Protein AF-A0A9E0XN27-F1 (afdb_monomer)

Sequence (62 aa):
DLDAFVAEIPSKEVAAEVYAASLLAVEVDTPQERAYLTDLAKKAGIDGPVAQHIQRTVGVTV

Structure (mmCIF, N/CA/C/O backbone):
data_AF-A0A9E0XN27-F1
#
_entry.id   AF-A0A9E0XN27-F1
#
loop_
_atom_site.group_PDB
_atom_site.id
_atom_site.type_symbol
_atom_site.label_atom_id
_atom_site.label_alt_id
_atom_site.label_comp_id
_atom_site.label_asym_id
_atom_site.label_entity_id
_atom_site.label_seq_id
_atom_site.pdbx_PDB_ins_code
_atom_site.Cartn_x
_atom_site.Cartn_y
_atom_site.Cartn_z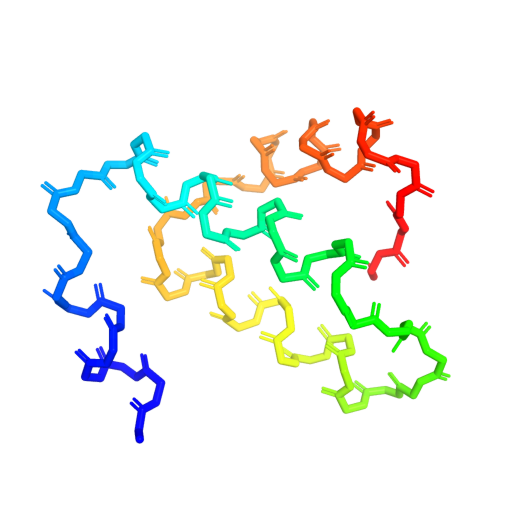
_atom_site.occupancy
_atom_site.B_iso_or_equiv
_atom_site.auth_seq_id
_atom_site.auth_comp_id
_atom_site.auth_asym_id
_atom_site.auth_atom_id
_atom_site.pdbx_PDB_model_num
ATOM 1 N N . ASP A 1 1 ? 12.468 -6.512 9.599 1.00 88.00 1 ASP A N 1
ATOM 2 C CA . ASP A 1 1 ? 12.777 -5.126 9.216 1.00 88.00 1 ASP A CA 1
ATOM 3 C C . ASP A 1 1 ? 12.077 -4.856 7.890 1.00 88.00 1 ASP A C 1
ATOM 5 O O . ASP A 1 1 ? 12.251 -5.649 6.971 1.00 88.00 1 ASP A O 1
ATOM 9 N N . LEU A 1 2 ? 11.214 -3.839 7.825 1.00 92.44 2 LEU A N 1
ATOM 10 C CA . LEU A 1 2 ? 10.427 -3.546 6.622 1.00 92.44 2 LEU A CA 1
ATOM 11 C C . LEU A 1 2 ? 11.311 -3.016 5.484 1.00 92.44 2 LEU A C 1
ATOM 13 O O . LEU A 1 2 ? 11.027 -3.301 4.327 1.00 92.44 2 LEU A O 1
ATOM 17 N N . ASP A 1 3 ? 12.392 -2.296 5.797 1.00 95.19 3 ASP A N 1
ATOM 18 C CA . A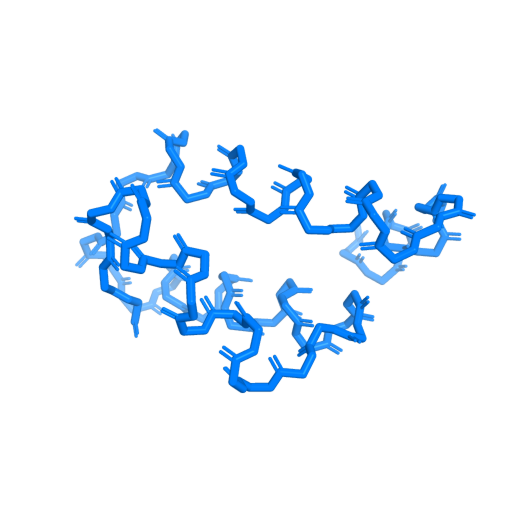SP A 1 3 ? 13.307 -1.771 4.777 1.00 95.19 3 ASP A CA 1
ATOM 19 C C . ASP A 1 3 ? 14.050 -2.906 4.063 1.00 95.19 3 ASP A C 1
ATOM 21 O O . ASP A 1 3 ? 14.147 -2.910 2.839 1.00 95.19 3 ASP A O 1
ATOM 25 N N . ALA A 1 4 ? 14.502 -3.912 4.821 1.00 96.25 4 ALA A N 1
ATOM 26 C CA . ALA A 1 4 ? 15.151 -5.096 4.261 1.00 96.25 4 ALA A CA 1
ATOM 27 C C . ALA A 1 4 ? 14.206 -5.893 3.350 1.00 96.25 4 ALA A C 1
ATOM 29 O O . ALA A 1 4 ? 14.601 -6.280 2.258 1.00 96.25 4 ALA A O 1
ATOM 30 N N . PHE A 1 5 ? 12.949 -6.082 3.766 1.00 95.44 5 PHE A N 1
ATOM 31 C CA . PHE A 1 5 ? 11.945 -6.771 2.950 1.00 95.44 5 PHE A CA 1
ATOM 32 C C . PHE A 1 5 ? 11.661 -6.028 1.640 1.00 95.44 5 PHE A C 1
ATOM 34 O O . PHE A 1 5 ? 11.637 -6.623 0.568 1.00 95.44 5 PHE A O 1
ATOM 41 N N . VAL A 1 6 ? 11.483 -4.708 1.712 1.00 96.44 6 VAL A N 1
ATOM 42 C CA . VAL A 1 6 ? 11.238 -3.889 0.523 1.00 96.44 6 VAL A CA 1
ATOM 43 C C . VAL A 1 6 ? 12.433 -3.907 -0.435 1.00 96.44 6 VAL A C 1
ATOM 45 O O . VAL A 1 6 ? 12.235 -3.917 -1.647 1.00 96.44 6 VAL A O 1
ATOM 48 N N . ALA A 1 7 ? 13.662 -3.950 0.084 1.00 96.19 7 ALA A N 1
ATOM 49 C CA . ALA A 1 7 ? 14.870 -4.018 -0.736 1.00 96.19 7 ALA A CA 1
ATOM 50 C C . ALA A 1 7 ? 14.978 -5.311 -1.571 1.00 96.19 7 ALA A C 1
ATOM 52 O O . ALA A 1 7 ? 15.691 -5.324 -2.572 1.00 96.19 7 ALA A O 1
ATOM 53 N N . GLU A 1 8 ? 14.272 -6.379 -1.188 1.00 97.38 8 GLU A N 1
ATOM 54 C CA . GLU A 1 8 ? 14.221 -7.647 -1.929 1.00 97.38 8 GLU A CA 1
ATOM 55 C C . GLU A 1 8 ? 13.164 -7.651 -3.047 1.00 97.38 8 GLU A C 1
ATOM 57 O O . GLU A 1 8 ? 13.129 -8.577 -3.860 1.00 97.38 8 GLU A O 1
ATOM 62 N N . ILE A 1 9 ? 12.307 -6.625 -3.123 1.00 97.19 9 ILE A N 1
ATOM 63 C CA . ILE A 1 9 ? 11.264 -6.536 -4.146 1.00 97.19 9 ILE A CA 1
ATOM 64 C C . ILE A 1 9 ? 11.915 -6.225 -5.507 1.00 97.19 9 ILE A C 1
ATOM 66 O O . ILE A 1 9 ? 12.528 -5.171 -5.680 1.00 97.19 9 ILE A O 1
ATOM 70 N N . PRO A 1 10 ? 11.766 -7.104 -6.515 1.00 96.25 10 PRO A N 1
ATOM 71 C CA . PRO A 1 10 ? 12.578 -7.049 -7.731 1.00 96.25 10 PRO A CA 1
ATOM 72 C C . PRO A 1 10 ? 12.128 -5.985 -8.742 1.00 96.25 10 PRO A C 1
ATOM 74 O O . PRO A 1 10 ? 12.828 -5.738 -9.723 1.00 96.25 10 PRO A O 1
ATOM 77 N N . SER A 1 11 ? 10.941 -5.398 -8.570 1.00 96.69 11 SER A N 1
ATOM 78 C CA . SER A 1 11 ? 10.356 -4.456 -9.529 1.00 96.69 11 SER A CA 1
ATOM 79 C C . SER A 1 11 ? 9.216 -3.644 -8.915 1.00 96.69 11 SER A C 1
ATOM 81 O O . SER A 1 11 ? 8.665 -4.011 -7.876 1.00 96.69 11 SER A O 1
ATOM 83 N N . LYS A 1 12 ? 8.826 -2.548 -9.578 1.00 94.56 12 LYS A N 1
ATOM 84 C CA . LYS A 1 12 ? 7.702 -1.708 -9.133 1.00 94.56 12 LYS A CA 1
ATOM 85 C C . LYS A 1 12 ? 6.362 -2.430 -9.259 1.00 94.56 12 LYS A C 1
ATOM 87 O O . LYS A 1 12 ? 5.461 -2.196 -8.460 1.00 94.56 12 LYS A O 1
ATOM 92 N N . GLU A 1 13 ? 6.250 -3.313 -10.241 1.00 95.56 13 GLU A N 1
ATOM 93 C CA . GLU A 1 13 ? 5.090 -4.159 -10.487 1.00 95.56 13 GLU A CA 1
ATOM 94 C C . GLU A 1 13 ?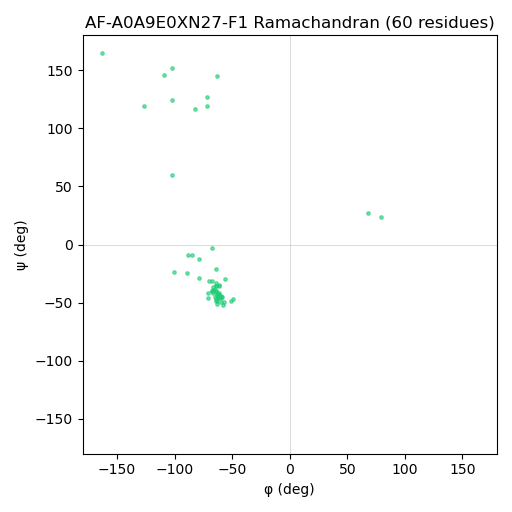 4.875 -5.114 -9.311 1.00 95.56 13 GLU A C 1
ATOM 96 O O . GLU A 1 13 ? 3.803 -5.107 -8.708 1.00 95.56 13 GLU A O 1
ATOM 101 N N . VAL A 1 14 ? 5.923 -5.836 -8.895 1.00 97.75 14 VAL A N 1
ATOM 102 C CA . VAL A 1 14 ? 5.844 -6.718 -7.717 1.00 9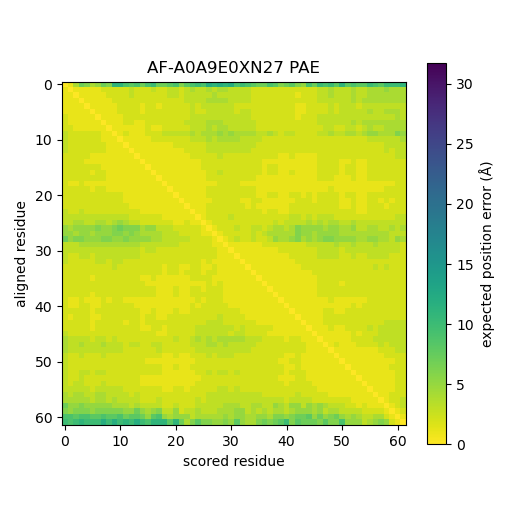7.75 14 VAL A CA 1
ATOM 103 C C . VAL A 1 14 ? 5.590 -5.906 -6.444 1.00 97.75 14 VAL A C 1
ATOM 105 O O . VAL A 1 14 ? 4.861 -6.349 -5.563 1.00 97.75 14 VAL A O 1
ATOM 108 N N . ALA A 1 15 ? 6.116 -4.683 -6.349 1.00 97.56 15 ALA A N 1
ATOM 109 C CA . ALA A 1 15 ? 5.836 -3.800 -5.219 1.00 97.56 15 ALA A CA 1
ATOM 110 C C . ALA A 1 15 ? 4.342 -3.446 -5.112 1.00 97.56 15 ALA A C 1
ATOM 112 O O . ALA A 1 15 ? 3.761 -3.499 -4.025 1.00 97.56 15 ALA A O 1
ATOM 113 N N . ALA A 1 16 ? 3.706 -3.134 -6.245 1.00 97.06 16 ALA A N 1
ATOM 114 C CA . ALA A 1 16 ? 2.272 -2.876 -6.322 1.00 97.06 16 ALA A CA 1
ATOM 115 C C . ALA A 1 16 ? 1.440 -4.121 -5.969 1.00 97.06 16 ALA A C 1
ATOM 117 O O . ALA A 1 16 ? 0.447 -4.001 -5.250 1.00 97.06 16 ALA A O 1
ATOM 118 N N . GLU A 1 17 ? 1.856 -5.306 -6.422 1.00 97.00 17 GLU A N 1
ATOM 119 C CA . GLU A 1 17 ? 1.211 -6.582 -6.082 1.00 97.00 17 GLU A CA 1
ATOM 120 C C . GLU A 1 17 ? 1.305 -6.890 -4.585 1.00 97.00 17 GLU A C 1
ATOM 122 O O . GLU A 1 17 ? 0.294 -7.217 -3.963 1.00 97.00 17 GLU A O 1
ATOM 127 N N . VAL A 1 18 ? 2.489 -6.731 -3.986 1.00 97.56 18 VAL A N 1
ATOM 128 C CA . VAL A 1 18 ? 2.703 -6.912 -2.543 1.00 97.56 18 VAL A CA 1
ATOM 129 C C . VAL A 1 18 ? 1.830 -5.943 -1.754 1.00 97.56 18 VAL A C 1
ATOM 131 O O . VAL A 1 18 ? 1.145 -6.360 -0.824 1.00 97.56 18 VAL A O 1
ATOM 134 N N . TYR A 1 19 ? 1.786 -4.669 -2.149 1.00 97.75 19 TYR A N 1
ATOM 135 C CA . TYR A 1 19 ? 0.933 -3.679 -1.498 1.00 97.75 19 TYR A CA 1
ATOM 136 C C . TYR A 1 19 ? -0.558 -4.036 -1.593 1.00 97.75 19 TYR A C 1
ATOM 138 O O . TYR A 1 19 ? -1.269 -3.980 -0.590 1.00 97.75 19 TYR A O 1
ATOM 146 N N . ALA A 1 20 ? -1.032 -4.458 -2.769 1.00 97.38 20 ALA A N 1
ATOM 147 C CA . ALA A 1 20 ? -2.409 -4.909 -2.960 1.00 97.38 20 ALA A CA 1
ATOM 148 C C . ALA A 1 20 ? -2.735 -6.152 -2.114 1.00 97.38 20 ALA A C 1
ATOM 150 O O . ALA A 1 20 ? -3.790 -6.209 -1.484 1.00 97.38 20 ALA A O 1
ATOM 151 N N . ALA A 1 21 ? -1.821 -7.123 -2.057 1.00 97.31 21 ALA A N 1
ATOM 152 C CA . ALA A 1 21 ? -1.972 -8.312 -1.227 1.00 97.31 21 ALA A CA 1
ATOM 153 C C . ALA A 1 21 ? -2.028 -7.953 0.265 1.00 97.31 21 ALA A C 1
ATOM 155 O O . ALA A 1 21 ? -2.887 -8.465 0.980 1.00 97.31 21 ALA A O 1
ATOM 156 N N . SER A 1 22 ? -1.180 -7.029 0.730 1.00 96.62 22 SER A N 1
ATOM 157 C CA . SER A 1 22 ? -1.219 -6.520 2.105 1.00 96.62 22 SER A CA 1
ATOM 158 C C . SER A 1 22 ? -2.541 -5.824 2.425 1.00 96.62 22 SER A C 1
ATOM 160 O O . SER A 1 22 ? -3.093 -6.069 3.490 1.00 96.62 22 SER A O 1
ATOM 162 N N . LEU A 1 23 ? -3.083 -5.014 1.508 1.00 96.50 23 LEU A N 1
ATOM 163 C CA . LEU A 1 23 ? -4.395 -4.375 1.681 1.00 96.50 23 LEU 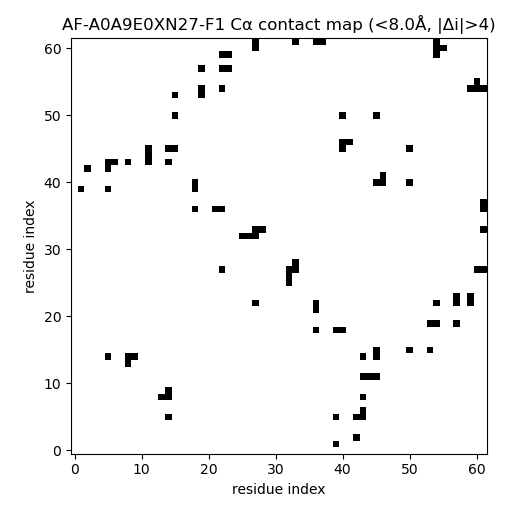A CA 1
ATOM 164 C C . LEU A 1 23 ? -5.536 -5.391 1.818 1.00 96.50 23 LEU A C 1
ATOM 166 O O . LEU A 1 23 ? -6.480 -5.144 2.557 1.00 96.50 23 LEU A O 1
ATOM 170 N N . LEU A 1 24 ? -5.462 -6.516 1.104 1.00 95.44 24 LEU A N 1
ATOM 171 C CA . LEU A 1 24 ? -6.464 -7.583 1.179 1.00 95.44 24 LEU A CA 1
ATOM 172 C C . LEU A 1 24 ? -6.301 -8.469 2.422 1.00 95.44 24 LEU A C 1
ATOM 174 O O . LEU A 1 24 ? -7.276 -9.051 2.888 1.00 95.44 24 LEU A O 1
ATOM 178 N N . ALA A 1 25 ? -5.073 -8.611 2.923 1.00 95.69 25 ALA A N 1
ATOM 179 C CA . ALA A 1 25 ? -4.749 -9.489 4.043 1.00 95.69 25 ALA A CA 1
ATOM 180 C C . ALA A 1 25 ? -4.874 -8.810 5.416 1.00 95.69 25 ALA A C 1
ATOM 182 O O . ALA A 1 25 ? -5.044 -9.505 6.416 1.00 95.69 25 ALA A O 1
ATOM 183 N N . VAL A 1 26 ? -4.753 -7.482 5.473 1.00 93.81 26 VAL A N 1
ATOM 184 C CA . VAL A 1 26 ? -4.781 -6.697 6.713 1.00 93.81 26 VAL A CA 1
ATOM 185 C C . VAL A 1 26 ? -6.144 -6.030 6.875 1.00 93.81 26 VAL A C 1
ATOM 187 O O . VAL A 1 26 ? -6.578 -5.273 6.009 1.00 93.81 26 VAL A O 1
ATOM 190 N N . GLU A 1 27 ? -6.803 -6.274 8.007 1.00 91.38 27 GLU A N 1
ATOM 191 C CA . GLU A 1 27 ? -7.943 -5.463 8.436 1.00 91.38 27 GLU A CA 1
ATOM 192 C C . GLU A 1 27 ? -7.417 -4.093 8.883 1.00 91.38 27 GLU A C 1
ATOM 194 O O . GLU A 1 27 ? -6.451 -4.012 9.628 1.00 91.38 27 GLU A O 1
ATOM 199 N N . VAL A 1 28 ? -7.966 -3.004 8.340 1.00 90.81 28 VAL A N 1
ATOM 200 C CA . VAL A 1 28 ? -7.432 -1.644 8.544 1.00 90.81 28 VAL A CA 1
ATOM 201 C C . VAL A 1 28 ? -8.281 -0.893 9.573 1.00 90.81 28 VAL A C 1
ATOM 203 O O . VAL A 1 28 ? -8.901 0.140 9.279 1.00 90.81 28 VAL A O 1
ATOM 206 N N . ASP A 1 29 ? -8.359 -1.426 10.788 1.00 93.69 29 ASP A N 1
ATOM 207 C CA . ASP A 1 29 ? -9.176 -0.885 11.878 1.00 93.69 29 ASP A CA 1
ATOM 208 C C . ASP A 1 29 ? -8.353 -0.068 12.884 1.00 93.69 29 ASP A C 1
ATOM 210 O O . ASP A 1 29 ? -8.881 0.866 13.499 1.00 93.69 29 ASP A O 1
ATOM 214 N N . THR A 1 30 ? -7.043 -0.305 12.974 1.00 95.69 30 THR A N 1
ATOM 215 C CA . THR A 1 30 ? -6.149 0.421 13.878 1.00 95.69 30 THR A CA 1
ATOM 216 C C . THR A 1 30 ? -5.297 1.493 13.177 1.00 95.69 30 THR A C 1
ATOM 218 O O . THR A 1 30 ? -4.930 1.378 12.001 1.00 95.69 30 THR A O 1
ATOM 221 N N . PRO A 1 31 ? -4.899 2.561 13.899 1.00 95.12 31 PRO A N 1
ATOM 222 C CA . PRO A 1 31 ? -3.900 3.517 13.411 1.00 95.12 31 PRO A CA 1
ATOM 223 C C . PRO A 1 31 ? -2.562 2.868 13.027 1.00 95.12 31 PRO A C 1
ATOM 225 O O . PRO A 1 31 ? -1.859 3.363 12.147 1.00 95.12 31 PRO A O 1
ATOM 228 N N . GLN A 1 32 ? -2.201 1.769 13.686 1.00 96.06 32 GLN A N 1
ATOM 229 C CA . GLN A 1 32 ? -0.951 1.051 13.482 1.00 96.06 32 GLN A CA 1
ATOM 230 C C . GLN A 1 32 ? -0.932 0.330 12.131 1.00 96.06 32 GLN A C 1
ATOM 232 O O . GLN A 1 32 ? 0.072 0.407 11.425 1.00 96.06 32 GLN A O 1
ATOM 237 N N . GLU A 1 33 ? -2.032 -0.307 11.726 1.00 95.62 33 GLU A N 1
ATOM 238 C CA . GLU A 1 33 ? -2.138 -0.941 10.401 1.00 95.62 33 GLU A CA 1
ATOM 239 C C . GLU A 1 33 ? -2.124 0.096 9.282 1.00 95.62 33 GLU A C 1
ATOM 241 O O . GLU A 1 33 ? -1.456 -0.092 8.263 1.00 95.62 33 GLU A O 1
ATOM 246 N N . ARG A 1 34 ? -2.788 1.238 9.500 1.00 95.56 34 ARG A N 1
ATOM 247 C CA . ARG A 1 34 ? -2.748 2.366 8.559 1.00 95.56 34 ARG A CA 1
ATOM 248 C C . ARG A 1 34 ? -1.334 2.892 8.366 1.00 95.56 34 ARG A C 1
ATOM 250 O O . ARG A 1 34 ? -0.900 3.113 7.233 1.00 95.56 34 ARG A O 1
ATOM 257 N N . ALA A 1 35 ? -0.606 3.061 9.469 1.00 96.44 35 ALA A N 1
ATOM 258 C CA . ALA A 1 35 ? 0.789 3.479 9.443 1.00 96.44 35 ALA A CA 1
ATOM 259 C C . ALA A 1 35 ? 1.664 2.450 8.716 1.00 96.44 35 ALA A C 1
ATOM 261 O O . ALA A 1 35 ? 2.426 2.828 7.831 1.00 96.44 35 ALA A O 1
ATOM 262 N N . TYR A 1 36 ? 1.491 1.157 9.004 1.00 96.06 36 TYR A N 1
ATOM 263 C CA . TYR A 1 36 ? 2.206 0.079 8.320 1.00 96.06 36 TYR A CA 1
ATOM 264 C C . TYR A 1 36 ? 1.987 0.104 6.800 1.00 96.06 36 TYR A C 1
ATOM 266 O O . TYR A 1 36 ? 2.956 0.081 6.044 1.00 96.06 36 TYR A O 1
ATOM 274 N N . LEU A 1 37 ? 0.738 0.194 6.338 1.00 96.94 37 LEU A N 1
ATOM 275 C CA . LEU A 1 37 ? 0.416 0.214 4.908 1.00 96.94 37 LEU A CA 1
ATOM 276 C C . LEU A 1 37 ? 0.925 1.492 4.223 1.00 96.94 37 LEU A C 1
ATOM 278 O O . LEU A 1 37 ? 1.395 1.443 3.086 1.00 96.94 37 LEU A O 1
ATOM 282 N N . THR A 1 38 ? 0.879 2.630 4.919 1.00 96.31 38 THR A N 1
ATOM 283 C CA . THR A 1 38 ? 1.449 3.895 4.428 1.00 96.31 38 THR A CA 1
ATOM 284 C C . THR A 1 38 ? 2.968 3.797 4.285 1.00 96.31 38 THR A C 1
ATOM 286 O O . THR A 1 38 ? 3.525 4.189 3.256 1.00 96.31 38 THR A O 1
ATOM 289 N N . ASP A 1 39 ? 3.642 3.231 5.286 1.00 96.94 39 ASP A N 1
ATOM 290 C CA . ASP A 1 39 ? 5.090 3.042 5.280 1.00 96.94 39 ASP A CA 1
ATOM 291 C C . ASP A 1 39 ? 5.524 2.023 4.227 1.00 96.94 39 ASP A C 1
ATOM 293 O O . ASP A 1 39 ? 6.518 2.258 3.539 1.00 96.94 39 ASP A O 1
ATOM 297 N N . LEU A 1 40 ? 4.771 0.934 4.050 1.00 97.31 40 LE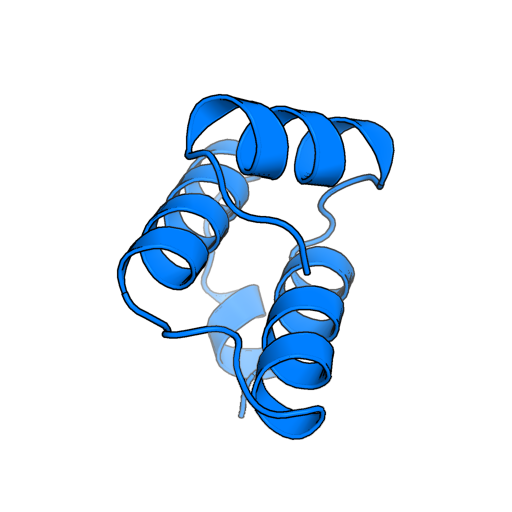U A N 1
ATOM 298 C CA . LEU A 1 40 ? 5.016 -0.057 3.005 1.00 97.31 40 LEU A CA 1
ATOM 299 C C . LEU A 1 40 ? 4.990 0.602 1.624 1.00 97.31 40 LEU A C 1
ATOM 301 O O . LEU A 1 40 ? 5.966 0.479 0.890 1.00 97.31 40 LEU A O 1
ATOM 305 N N . ALA A 1 41 ? 3.934 1.352 1.292 1.00 97.12 41 ALA A N 1
ATOM 306 C CA . ALA A 1 41 ? 3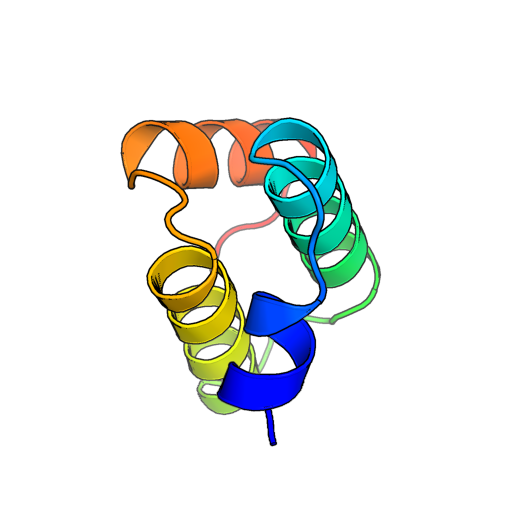.833 2.036 0.002 1.00 97.12 41 ALA A CA 1
ATOM 307 C C . ALA A 1 41 ? 4.984 3.031 -0.216 1.00 97.12 41 ALA A C 1
ATOM 309 O O . ALA A 1 41 ? 5.611 3.044 -1.278 1.00 97.12 41 ALA A O 1
ATOM 310 N N . LYS A 1 42 ? 5.309 3.827 0.811 1.00 97.19 42 LYS A N 1
ATOM 311 C CA . LYS A 1 42 ? 6.386 4.820 0.749 1.00 97.19 42 LYS A CA 1
ATOM 312 C C . LYS A 1 42 ? 7.752 4.173 0.537 1.00 97.19 42 LYS A C 1
ATOM 314 O O . LYS A 1 42 ? 8.507 4.614 -0.327 1.00 97.19 42 LYS A O 1
ATOM 319 N N . LYS A 1 43 ? 8.078 3.144 1.321 1.00 97.19 43 LYS A N 1
ATOM 320 C CA . LYS A 1 43 ? 9.369 2.448 1.240 1.00 97.19 43 LYS A CA 1
ATOM 321 C C . LYS A 1 43 ? 9.500 1.697 -0.077 1.00 97.19 43 LYS A C 1
ATOM 323 O O . LYS A 1 43 ? 10.555 1.756 -0.697 1.00 97.19 43 LYS A O 1
ATOM 328 N N . ALA A 1 44 ? 8.420 1.068 -0.536 1.00 96.56 44 ALA A N 1
ATOM 329 C CA . ALA A 1 44 ? 8.343 0.374 -1.819 1.00 96.56 44 ALA A CA 1
ATOM 330 C C . ALA A 1 44 ? 8.413 1.307 -3.044 1.00 96.56 44 ALA A C 1
ATOM 332 O O . ALA A 1 44 ? 8.410 0.832 -4.17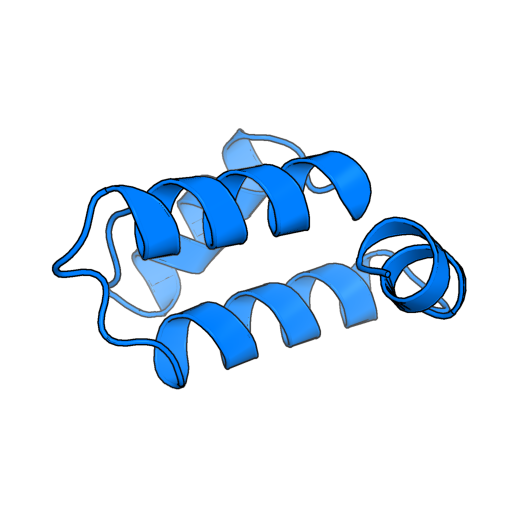9 1.00 96.56 44 ALA A O 1
ATOM 333 N N . GLY A 1 45 ? 8.480 2.629 -2.839 1.00 96.19 45 GLY A N 1
ATOM 334 C CA . GLY A 1 45 ? 8.565 3.609 -3.920 1.00 96.19 45 GLY A CA 1
ATOM 335 C C . GLY A 1 45 ? 7.284 3.697 -4.751 1.00 96.19 45 GLY A C 1
ATOM 336 O O . GLY A 1 45 ? 7.348 4.024 -5.938 1.00 96.19 45 GLY A O 1
ATOM 337 N N . ILE A 1 46 ? 6.136 3.376 -4.148 1.00 97.06 46 ILE A N 1
ATOM 338 C CA . ILE A 1 46 ? 4.827 3.477 -4.788 1.00 97.06 46 ILE A CA 1
ATOM 339 C C . ILE A 1 46 ? 4.356 4.925 -4.674 1.00 97.06 46 ILE A C 1
ATOM 341 O O . ILE A 1 46 ? 4.121 5.442 -3.581 1.00 97.06 46 ILE A O 1
ATOM 345 N N . ASP A 1 47 ? 4.199 5.580 -5.820 1.00 96.00 47 ASP A N 1
ATOM 346 C CA . ASP A 1 47 ? 3.721 6.956 -5.873 1.00 96.00 47 ASP A CA 1
ATOM 347 C C . ASP A 1 47 ? 2.293 7.069 -5.319 1.00 96.00 47 ASP A C 1
ATOM 349 O O . ASP A 1 47 ? 1.446 6.199 -5.538 1.00 96.00 47 ASP A O 1
ATOM 353 N N . GLY A 1 48 ? 1.992 8.186 -4.651 1.00 95.06 48 GLY A N 1
ATOM 354 C CA . GLY A 1 48 ? 0.688 8.425 -4.019 1.00 95.06 48 GLY A CA 1
ATOM 355 C C . GLY A 1 48 ? -0.524 8.158 -4.931 1.00 95.06 48 GLY A C 1
ATOM 356 O O . GLY A 1 48 ? -1.437 7.446 -4.509 1.00 95.06 48 GLY A O 1
ATOM 357 N N . PRO A 1 49 ? -0.547 8.645 -6.189 1.00 95.94 49 PRO A N 1
ATOM 358 C CA . PRO A 1 49 ? -1.636 8.346 -7.121 1.00 95.94 49 PRO A CA 1
ATOM 359 C C . PRO A 1 49 ? -1.787 6.853 -7.453 1.00 95.94 49 PRO A C 1
ATOM 361 O O . PRO A 1 49 ? -2.910 6.378 -7.623 1.00 95.94 49 PRO A O 1
ATOM 364 N N . VAL A 1 50 ? -0.680 6.104 -7.521 1.00 96.12 50 VAL A N 1
ATOM 365 C CA . VAL A 1 50 ? -0.689 4.655 -7.780 1.00 96.12 50 VAL A CA 1
ATOM 366 C C . VAL A 1 50 ? -1.232 3.910 -6.564 1.00 96.12 50 VAL A C 1
ATOM 368 O O . VAL A 1 50 ? -2.130 3.084 -6.713 1.00 96.12 50 VAL A O 1
ATOM 371 N N . ALA A 1 51 ? -0.778 4.252 -5.355 1.00 96.88 51 ALA A N 1
ATOM 372 C CA . ALA A 1 51 ? -1.295 3.664 -4.120 1.00 96.88 51 ALA A CA 1
ATOM 373 C C . ALA A 1 51 ? -2.810 3.896 -3.971 1.00 96.88 51 ALA A C 1
ATOM 375 O O . ALA A 1 51 ? -3.557 2.955 -3.710 1.00 96.88 51 ALA A O 1
ATOM 376 N N . GLN A 1 52 ? -3.286 5.119 -4.2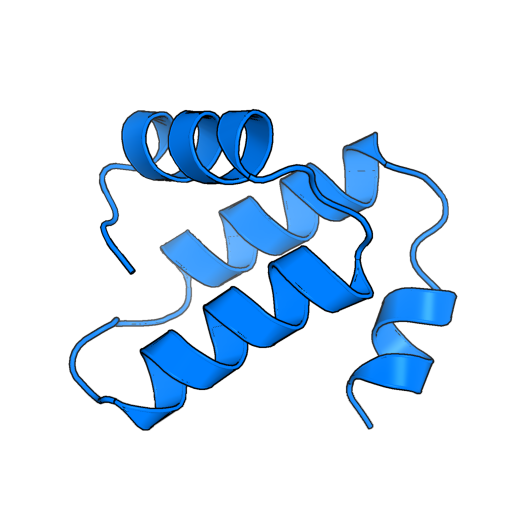31 1.00 96.56 52 GLN A N 1
ATOM 377 C CA . GLN A 1 52 ? -4.718 5.448 -4.217 1.00 96.56 52 GLN A CA 1
ATOM 378 C C . GLN A 1 52 ? -5.513 4.696 -5.290 1.00 96.56 52 GLN A C 1
ATOM 380 O O . GLN A 1 52 ? -6.676 4.348 -5.077 1.00 96.56 52 GLN A O 1
ATOM 385 N N . HIS A 1 53 ? -4.920 4.467 -6.464 1.00 97.12 53 HIS A N 1
ATOM 386 C CA . HIS A 1 53 ? -5.545 3.645 -7.493 1.00 97.12 53 HIS A CA 1
ATOM 387 C C . HIS A 1 53 ? -5.706 2.197 -7.015 1.00 97.12 53 HIS A C 1
ATOM 389 O O . HIS A 1 53 ? -6.812 1.669 -7.093 1.00 97.12 53 HIS A O 1
ATOM 395 N N . ILE A 1 54 ? -4.651 1.595 -6.457 1.00 96.94 54 ILE A N 1
ATOM 396 C CA . ILE A 1 54 ? -4.675 0.221 -5.931 1.00 96.94 54 ILE A CA 1
ATOM 397 C C . ILE A 1 54 ? -5.724 0.084 -4.823 1.00 96.94 54 ILE A C 1
ATOM 399 O O . ILE A 1 54 ? -6.580 -0.791 -4.910 1.00 96.94 54 ILE A O 1
ATOM 403 N N . GLN A 1 55 ? -5.715 0.990 -3.841 1.00 96.19 55 GLN A N 1
ATOM 404 C CA . GLN A 1 55 ? -6.698 1.063 -2.754 1.00 96.19 55 GLN A CA 1
ATOM 405 C C . GLN A 1 55 ? -8.142 1.052 -3.275 1.00 96.19 55 GLN A C 1
ATOM 407 O O . GLN A 1 55 ? -8.961 0.245 -2.838 1.00 96.19 55 GLN A O 1
ATOM 412 N N . ARG A 1 56 ? -8.444 1.891 -4.277 1.00 96.44 56 ARG A N 1
ATOM 413 C CA . ARG A 1 56 ? -9.773 1.943 -4.904 1.00 96.44 56 ARG A CA 1
ATOM 414 C C . ARG A 1 56 ? -10.132 0.642 -5.620 1.00 96.44 56 ARG A C 1
ATOM 416 O O . ARG A 1 56 ? -11.282 0.226 -5.549 1.00 96.44 56 ARG A O 1
ATOM 423 N N . THR A 1 57 ? -9.172 0.021 -6.300 1.00 95.81 57 THR A N 1
ATOM 424 C CA . THR A 1 57 ? -9.376 -1.238 -7.029 1.00 95.81 57 THR A CA 1
ATOM 425 C C . THR A 1 57 ? -9.699 -2.397 -6.088 1.00 95.81 57 THR A C 1
ATOM 427 O O . THR A 1 57 ? -10.567 -3.204 -6.408 1.00 95.81 57 THR A O 1
ATOM 430 N N . VAL A 1 58 ? -9.050 -2.464 -4.922 1.00 94.25 58 VAL A N 1
ATOM 431 C CA . VAL A 1 58 ? -9.311 -3.511 -3.917 1.00 94.25 58 VAL A CA 1
ATOM 432 C C . VAL A 1 58 ? -10.431 -3.153 -2.931 1.00 94.25 58 VAL A C 1
ATOM 434 O O . VAL A 1 58 ? -10.868 -4.008 -2.170 1.00 94.25 58 VAL A O 1
ATOM 437 N N . GLY A 1 59 ? -10.916 -1.907 -2.942 1.00 93.19 59 GLY A N 1
ATOM 438 C CA . GLY A 1 59 ? -11.999 -1.437 -2.071 1.00 93.19 59 GLY A CA 1
ATOM 439 C C . GLY A 1 59 ? -11.574 -1.097 -0.637 1.00 93.19 59 GLY A C 1
ATOM 440 O O . GLY A 1 59 ? -12.415 -1.109 0.257 1.00 93.19 59 GLY A O 1
ATOM 441 N N . VAL A 1 60 ? -10.295 -0.783 -0.407 1.00 90.12 60 VAL A N 1
ATOM 442 C CA . VAL A 1 60 ? -9.730 -0.463 0.918 1.00 90.12 60 VAL A CA 1
ATOM 443 C C . VAL A 1 60 ? -9.388 1.024 0.999 1.00 90.12 60 VAL A C 1
ATOM 445 O O . VAL A 1 60 ? -8.994 1.631 0.008 1.00 90.12 60 VAL A O 1
ATOM 448 N N . THR A 1 61 ? -9.540 1.638 2.174 1.00 85.12 61 THR A N 1
ATOM 449 C CA . THR A 1 61 ? -9.094 3.017 2.437 1.00 85.12 61 THR A CA 1
ATOM 450 C C . THR A 1 61 ? -8.209 3.034 3.673 1.00 85.12 61 THR A C 1
ATOM 452 O O . THR A 1 61 ? -8.652 2.658 4.759 1.00 85.12 61 THR A O 1
ATOM 455 N N . VAL A 1 62 ? -6.964 3.467 3.486 1.00 81.94 62 VAL A N 1
ATOM 456 C CA . VAL A 1 62 ? -5.919 3.489 4.515 1.00 81.94 62 VAL A CA 1
ATOM 457 C C . VAL A 1 62 ? -5.781 4.884 5.098 1.00 81.94 62 VAL A C 1
ATOM 459 O O . VAL A 1 62 ? -5.670 5.832 4.293 1.00 81.94 62 VAL A O 1
#

Foldseek 3Di:
DLLVVLVPQPDLVSLLVVLLVLQVVDDPPDPVSVVVSVVSCVSNVNDPVSSVVSCVVSVHDD

Mean predicted aligned error: 2.31 Å

Radius of gyration: 10.71 Å; Cα contacts (8 Å, |Δi|>4): 52; chains: 1; bounding box: 27×18×24 Å

Nearest PDB structures (foldseek):
  1mhz-assembly1_G-2  TM=4.463E-01  e=7.181E+00  Methylosinus trichosporium

pLDDT: mean 95.39, std 2.88, range [81.94, 97.75]

Solvent-accessible surface area (backbone atoms only — not comparable to full-atom values): 3709 Å² total; per-residue (Å²): 111,71,69,64,57,44,71,69,50,92,43,68,67,55,35,52,50,51,51,49,50,49,60,74,73,46,79,73,84,48,74,64,47,33,49,49,55,53,48,48,37,57,71,46,68,47,52,69,72,56,49,55,49,50,28,60,75,76,72,49,83,119

Secondary structure (DSSP, 8-state):
-HHHHHHT--SHHHHHHHHHHHHHHS---SHHHHHHHHHHHHHTT--HHHHHHHHHHHT---